Protein AF-A0A414ANK8-F1 (afdb_monomer)

Foldseek 3Di:
DWEQAQVNPDIDDPPDPWDWDWDQDDVPDQWIFTWTQDPVPRDIDTRDTENDPVVVVVQVVVVVVLVVVQPDQPFDQDPVPRDRDPSDPNPDDDYHYRDHHD

Secondary structure (DSSP, 8-state):
-EEE-TTSS-EEE--SSPEEEEEPPPTT---EEEEEE-TTT--EEEEEEESSHHHHHHHHHHHHHHHHTT------B-TTT--B--S------PEEEPPP--

Nearest PDB structures (foldseek):
  7vww-assembly3_E  TM=5.920E-01  e=4.567E+00  Dioscoreophyllum cumminsii
  6wts-assembly1_C  TM=3.592E-01  e=3.751E+00  Paraclostridium sordellii
  2v0s-assembly1_A  TM=2.808E-01  e=4.877E+00  Homo sapiens
  6kga-assembly1_B  TM=3.580E-01  e=9.398E+00  Dromaius novaehollandiae
  2v0r-assembly2_B  TM=2.838E-01  e=7.719E+00  Homo sapiens

Solvent-accessible surface area (backbone atoms only — not comparable to full-atom values): 6190 Å² total; per-residue (Å²): 80,34,38,32,23,49,85,66,84,47,76,44,74,57,86,59,93,46,47,75,46,81,41,78,43,55,94,97,51,75,38,26,32,37,32,39,37,36,70,89,78,69,46,78,39,78,37,38,64,20,76,44,70,65,58,50,49,50,53,53,50,51,51,51,54,59,53,49,71,68,66,62,84,76,55,59,70,41,88,90,74,78,46,78,54,74,49,70,76,79,71,73,76,58,70,45,70,46,69,80,75,126

pLDDT: mean 79.87, std 16.44, range [44.59, 95.56]

Organism: NCBI:txid208479

Mean predicted aligned error: 9.31 Å

Sequence (102 aa):
MWILTQNKERLLTTESMDEIRVAPPAPGRMDYVLLLNRKTDRKEHALGFYRRKERAKEVLQDILEKQSEYISCEGGTSLITGRHQPAFVAIPPKTYVMPLDE

Structure (mmCIF, N/CA/C/O backbone):
data_AF-A0A414ANK8-F1
#
_entry.id   AF-A0A414ANK8-F1
#
loop_
_atom_site.group_PDB
_atom_site.id
_atom_site.type_symbol
_atom_site.label_atom_id
_atom_site.label_alt_id
_atom_site.label_comp_id
_atom_site.label_asym_id
_atom_site.label_entity_id
_atom_site.label_seq_id
_atom_site.pdbx_PDB_ins_code
_atom_site.Cartn_x
_atom_site.Cartn_y
_atom_site.Cartn_z
_atom_site.occupancy
_atom_site.B_iso_or_equiv
_atom_site.auth_seq_id
_atom_site.auth_comp_id
_atom_site.auth_asym_id
_atom_site.auth_atom_id
_atom_site.pdbx_PDB_model_num
ATOM 1 N N . MET A 1 1 ? 6.420 1.718 -10.286 1.00 82.12 1 MET A N 1
ATOM 2 C CA . MET A 1 1 ? 5.730 0.418 -10.107 1.00 82.12 1 MET A CA 1
ATOM 3 C C . MET A 1 1 ? 4.230 0.657 -10.137 1.00 82.12 1 MET A C 1
ATOM 5 O O . MET A 1 1 ? 3.811 1.764 -9.812 1.00 82.12 1 MET A O 1
ATOM 9 N N . TRP A 1 2 ? 3.436 -0.332 -10.552 1.00 88.06 2 TRP A N 1
ATOM 10 C CA . TRP A 1 2 ? 1.974 -0.246 -10.500 1.00 88.06 2 TRP A CA 1
ATOM 11 C C . TRP A 1 2 ? 1.483 -1.126 -9.347 1.00 88.06 2 TRP A C 1
ATOM 13 O O . TRP A 1 2 ? 1.977 -2.235 -9.177 1.00 88.06 2 TRP A O 1
ATOM 23 N N . ILE A 1 3 ? 0.552 -0.635 -8.535 1.00 90.50 3 ILE A N 1
ATOM 24 C CA . ILE A 1 3 ? -0.006 -1.336 -7.376 1.00 90.50 3 ILE A CA 1
ATOM 25 C C . ILE A 1 3 ? -1.506 -1.501 -7.599 1.00 90.50 3 ILE A C 1
ATOM 27 O O . ILE A 1 3 ? -2.240 -0.514 -7.688 1.00 90.50 3 ILE A O 1
ATOM 31 N N . LEU A 1 4 ? -1.966 -2.748 -7.692 1.00 92.81 4 LEU A N 1
ATOM 32 C CA . LEU A 1 4 ? -3.383 -3.083 -7.727 1.00 92.81 4 LEU A CA 1
ATOM 33 C C . LEU A 1 4 ? -3.896 -3.172 -6.290 1.00 92.81 4 LEU A C 1
ATOM 35 O O . LEU A 1 4 ? -3.425 -3.995 -5.507 1.00 92.81 4 LEU A O 1
ATOM 39 N N . THR A 1 5 ? -4.856 -2.314 -5.960 1.00 93.81 5 THR A N 1
ATOM 40 C CA . THR A 1 5 ? -5.528 -2.286 -4.653 1.00 93.81 5 THR A CA 1
ATOM 41 C C . THR A 1 5 ? -6.147 -3.638 -4.299 1.00 93.81 5 THR A C 1
ATOM 43 O O . THR A 1 5 ? -6.543 -4.408 -5.172 1.00 93.81 5 THR A O 1
ATOM 46 N N . GLN A 1 6 ? -6.262 -3.922 -3.003 1.00 93.94 6 GLN A N 1
ATOM 47 C CA . GLN A 1 6 ? -6.736 -5.209 -2.484 1.00 93.94 6 GLN A CA 1
ATOM 48 C C . GLN A 1 6 ? -8.162 -5.550 -2.952 1.00 93.94 6 GLN A C 1
ATOM 50 O O . GLN A 1 6 ? -8.472 -6.710 -3.212 1.00 93.94 6 GLN A O 1
ATOM 55 N N . ASN A 1 7 ? -9.018 -4.536 -3.127 1.00 92.62 7 ASN A N 1
ATOM 56 C CA . ASN A 1 7 ? -10.368 -4.698 -3.674 1.00 92.62 7 ASN A CA 1
ATOM 57 C C . ASN A 1 7 ? -10.409 -4.796 -5.215 1.00 92.62 7 ASN A C 1
ATOM 59 O O . ASN A 1 7 ? -11.480 -4.983 -5.781 1.00 92.62 7 ASN A O 1
ATOM 63 N N . LYS A 1 8 ? -9.257 -4.684 -5.890 1.00 92.31 8 LYS A N 1
ATOM 64 C CA . LYS A 1 8 ? -9.074 -4.754 -7.349 1.00 92.31 8 LYS A CA 1
ATOM 65 C C . LYS A 1 8 ? -9.801 -3.672 -8.155 1.00 92.31 8 LYS A C 1
ATOM 67 O O . LYS A 1 8 ? -9.897 -3.788 -9.373 1.00 92.31 8 LYS A O 1
ATOM 72 N N . GLU A 1 9 ? -10.271 -2.602 -7.519 1.00 92.81 9 GLU A N 1
ATOM 73 C CA . GLU A 1 9 ? -10.995 -1.522 -8.208 1.00 92.81 9 GLU A CA 1
ATOM 74 C C . GLU A 1 9 ? -10.063 -0.449 -8.771 1.00 92.81 9 GLU A C 1
ATOM 76 O O . GLU A 1 9 ? -10.442 0.315 -9.659 1.00 92.81 9 GLU A O 1
ATOM 81 N N . ARG A 1 10 ? -8.850 -0.343 -8.222 1.00 89.25 10 ARG A N 1
ATOM 82 C CA . ARG A 1 10 ? -7.902 0.716 -8.573 1.00 89.25 10 ARG A CA 1
ATOM 83 C C . ARG A 1 10 ? -6.512 0.166 -8.795 1.00 89.25 10 ARG A C 1
ATOM 85 O O . ARG A 1 10 ? -6.011 -0.621 -7.992 1.00 89.25 10 ARG A O 1
ATOM 92 N N . LEU A 1 11 ? -5.882 0.669 -9.843 1.00 89.81 11 LEU A N 1
ATOM 93 C CA . LEU A 1 11 ? -4.491 0.438 -10.174 1.00 89.81 11 LEU A CA 1
ATOM 94 C C . LEU A 1 11 ? -3.763 1.785 -10.077 1.00 89.81 11 LEU A C 1
ATOM 96 O O . LEU A 1 11 ? -4.143 2.741 -10.751 1.00 89.81 11 LEU A O 1
ATOM 100 N N . LEU A 1 12 ? -2.779 1.883 -9.185 1.00 88.19 12 LEU A N 1
ATOM 101 C CA . LEU A 1 12 ? -2.098 3.134 -8.839 1.00 88.19 12 LEU A CA 1
ATOM 102 C C . LEU A 1 12 ? -0.620 3.060 -9.221 1.00 88.19 12 LEU A C 1
ATOM 104 O O . LEU A 1 12 ? -0.011 2.003 -9.090 1.00 88.19 12 LEU A O 1
ATOM 108 N N . THR A 1 13 ? -0.028 4.166 -9.668 1.00 83.31 13 THR A N 1
ATOM 109 C CA . THR A 1 13 ? 1.398 4.220 -10.026 1.00 83.31 13 THR A CA 1
ATOM 110 C C . THR A 1 13 ? 2.200 4.944 -8.943 1.00 83.31 13 THR A C 1
ATOM 112 O O . THR A 1 13 ? 1.702 5.872 -8.308 1.00 83.31 13 THR A O 1
ATOM 115 N N . THR A 1 14 ? 3.441 4.508 -8.715 1.00 72.75 14 THR A N 1
ATOM 116 C CA . THR A 1 14 ? 4.376 5.090 -7.729 1.00 72.75 14 THR A CA 1
ATOM 117 C C . THR A 1 14 ? 5.512 5.867 -8.409 1.00 72.75 14 THR A C 1
ATOM 119 O O . THR A 1 14 ? 6.688 5.640 -8.123 1.00 72.75 14 THR A O 1
ATOM 122 N N . GLU A 1 15 ? 5.196 6.689 -9.409 1.00 68.50 15 GLU A N 1
ATOM 123 C CA . GLU A 1 15 ? 6.218 7.339 -10.253 1.00 68.50 15 GLU A CA 1
ATOM 124 C C . GLU A 1 15 ? 6.835 8.596 -9.619 1.00 68.50 15 GLU A C 1
ATOM 126 O O . GLU A 1 15 ? 7.930 9.008 -9.997 1.00 68.50 15 GLU A O 1
ATOM 131 N N . SER A 1 16 ? 6.170 9.177 -8.619 1.00 64.56 16 SER A N 1
ATOM 132 C CA . SER A 1 16 ? 6.642 10.326 -7.838 1.00 64.56 16 SER A CA 1
ATOM 133 C C . SER A 1 16 ? 7.276 9.886 -6.507 1.00 64.56 16 SER A C 1
ATOM 135 O O . SER A 1 16 ? 7.188 8.721 -6.128 1.00 64.56 16 SER A O 1
ATOM 137 N N . MET A 1 17 ? 7.901 10.814 -5.761 1.00 66.19 17 MET A N 1
ATOM 138 C CA . MET A 1 17 ? 8.311 10.612 -4.353 1.00 66.19 17 MET A CA 1
ATOM 139 C C . MET A 1 17 ? 7.088 10.457 -3.419 1.00 66.19 17 MET A C 1
ATOM 141 O O . MET A 1 17 ? 6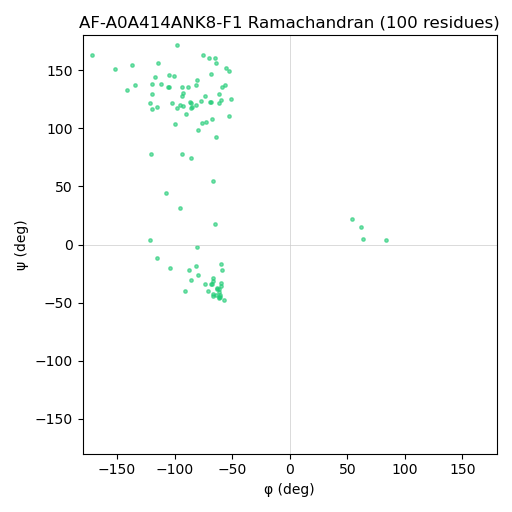.919 11.226 -2.468 1.00 66.19 17 MET A O 1
ATOM 145 N N . ASP A 1 18 ? 6.207 9.520 -3.739 1.00 82.81 18 ASP A N 1
ATOM 146 C CA . ASP A 1 18 ? 5.004 9.196 -2.996 1.00 82.81 18 ASP A CA 1
ATOM 147 C C . ASP A 1 18 ? 5.374 8.306 -1.809 1.00 82.81 18 ASP A C 1
ATOM 149 O O . ASP A 1 18 ? 6.267 7.461 -1.887 1.00 82.81 18 ASP A O 1
ATOM 153 N N . GLU A 1 19 ? 4.716 8.531 -0.680 1.00 88.81 19 GLU A N 1
ATOM 154 C CA . GLU A 1 19 ? 4.961 7.768 0.540 1.00 88.81 19 GLU A CA 1
ATOM 155 C C . GLU A 1 19 ? 3.971 6.604 0.601 1.00 88.81 19 GLU A C 1
ATOM 157 O O . GLU A 1 19 ? 2.762 6.812 0.514 1.00 88.81 19 GLU A O 1
ATOM 162 N N . ILE A 1 20 ? 4.473 5.383 0.790 1.00 91.38 20 ILE A N 1
ATOM 163 C CA . ILE A 1 20 ? 3.643 4.249 1.198 1.00 91.38 20 ILE A CA 1
ATOM 164 C C . ILE A 1 20 ? 3.884 4.017 2.685 1.00 91.38 20 ILE A C 1
ATOM 166 O O . ILE A 1 20 ? 5.020 3.796 3.102 1.00 91.38 20 ILE A O 1
ATOM 170 N N . ARG A 1 21 ? 2.824 4.073 3.494 1.00 93.31 21 ARG A N 1
ATOM 171 C CA . ARG A 1 21 ? 2.922 3.928 4.953 1.00 93.31 21 ARG A CA 1
ATOM 172 C C . ARG A 1 21 ? 1.828 3.040 5.523 1.00 93.31 21 ARG A C 1
ATOM 174 O O . ARG A 1 21 ? 0.726 2.962 4.986 1.00 93.31 21 ARG A O 1
ATOM 181 N N . VAL A 1 22 ? 2.115 2.440 6.675 1.00 94.69 22 VAL A N 1
ATOM 182 C CA . VAL A 1 22 ? 1.103 1.789 7.513 1.00 94.69 22 VAL A CA 1
ATOM 183 C C . VAL A 1 22 ? 0.472 2.839 8.423 1.00 94.69 22 VAL A C 1
ATOM 185 O O . VAL A 1 22 ? 1.165 3.488 9.209 1.00 94.69 22 VAL A O 1
ATOM 188 N N . ALA A 1 23 ? -0.843 2.996 8.336 1.00 94.06 23 ALA A N 1
ATOM 189 C CA . ALA A 1 23 ? -1.630 3.821 9.239 1.00 94.06 23 ALA A CA 1
ATOM 190 C C . ALA A 1 23 ? -2.337 2.958 10.298 1.00 94.06 23 ALA A C 1
ATOM 192 O O . ALA A 1 23 ? -2.742 1.827 10.002 1.00 94.06 23 ALA A O 1
ATOM 193 N N . PRO A 1 24 ? -2.487 3.469 11.535 1.00 92.69 24 PRO A N 1
ATOM 194 C CA . PRO A 1 24 ? -3.297 2.803 12.546 1.00 92.69 24 PRO A CA 1
ATOM 195 C C . PRO A 1 24 ? -4.776 2.765 12.125 1.00 92.69 24 PRO A C 1
ATOM 197 O O . PRO A 1 24 ? -5.193 3.578 11.291 1.00 92.69 24 PRO A O 1
ATOM 200 N N . PRO A 1 25 ? -5.580 1.868 12.720 1.00 91.44 25 PRO A N 1
ATOM 201 C CA . PRO A 1 25 ? -7.013 1.835 12.476 1.00 91.44 25 PRO A CA 1
ATOM 202 C C . PRO A 1 25 ? -7.666 3.183 12.790 1.00 91.44 25 PRO A C 1
ATOM 204 O O . PRO A 1 25 ? -7.366 3.821 13.803 1.00 91.44 25 PRO A O 1
ATOM 207 N N . ALA A 1 26 ? -8.574 3.616 11.917 1.00 86.94 26 ALA A N 1
ATOM 208 C CA . ALA A 1 26 ? -9.412 4.779 12.184 1.00 86.94 26 ALA A CA 1
ATOM 209 C C . ALA A 1 26 ? -10.343 4.510 13.387 1.00 86.94 26 ALA A C 1
ATOM 211 O O . ALA A 1 26 ? -10.672 3.349 13.647 1.00 86.94 26 ALA A O 1
ATOM 212 N N . PRO A 1 27 ? -10.824 5.547 14.099 1.00 87.62 27 PRO A N 1
ATOM 213 C CA . PRO A 1 27 ? -11.790 5.370 15.180 1.00 87.62 27 PRO A CA 1
ATOM 214 C C . PRO A 1 27 ? -12.994 4.527 14.732 1.00 87.62 27 PRO A C 1
ATOM 216 O O . PRO A 1 27 ? -13.633 4.831 13.726 1.00 87.62 27 PRO A O 1
ATOM 219 N N . GLY A 1 28 ? -13.285 3.447 15.462 1.00 87.94 28 GLY A N 1
ATOM 220 C CA . GLY A 1 28 ? -14.363 2.508 15.124 1.00 87.94 28 GLY A CA 1
ATOM 221 C C . GLY A 1 28 ? -14.000 1.430 14.094 1.00 87.94 28 GLY A C 1
ATOM 222 O O . GLY A 1 28 ? -14.869 0.646 13.720 1.00 87.94 28 GLY A O 1
ATOM 223 N N . ARG A 1 29 ? -12.741 1.352 13.644 1.00 88.62 29 ARG A N 1
ATOM 224 C CA . 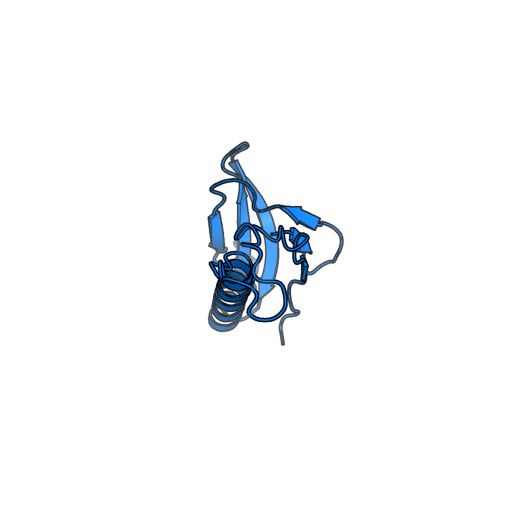ARG A 1 29 ? -12.218 0.246 12.827 1.00 88.62 29 ARG A CA 1
ATOM 225 C C . ARG A 1 29 ? -11.151 -0.539 13.582 1.00 88.62 29 ARG A C 1
ATOM 227 O O . ARG A 1 29 ? -10.512 -0.013 14.487 1.00 88.62 29 ARG A O 1
ATOM 234 N N . MET A 1 30 ? -10.970 -1.798 13.190 1.00 88.69 30 MET A N 1
ATOM 235 C CA . MET A 1 30 ? -9.953 -2.686 13.767 1.00 88.69 30 MET A CA 1
ATOM 236 C C . MET A 1 30 ? -8.739 -2.878 12.853 1.00 88.69 30 MET A C 1
ATOM 238 O O . MET A 1 30 ? -7.668 -3.223 13.341 1.00 88.69 30 MET A O 1
ATOM 242 N N . ASP A 1 31 ? -8.881 -2.613 11.553 1.00 92.56 31 ASP A N 1
ATOM 243 C CA . ASP A 1 31 ? -7.845 -2.925 10.572 1.00 92.56 31 ASP A CA 1
ATOM 244 C C . ASP A 1 31 ? -6.835 -1.786 10.403 1.00 92.56 31 ASP A C 1
ATOM 246 O O . ASP A 1 31 ? -7.194 -0.612 10.264 1.00 92.56 31 ASP A O 1
ATOM 250 N N . TYR A 1 32 ? -5.559 -2.153 10.361 1.00 93.75 32 TYR A N 1
ATOM 251 C CA . TYR A 1 32 ? -4.471 -1.318 9.875 1.00 93.75 32 TYR A CA 1
ATOM 252 C C . TYR A 1 32 ? -4.602 -1.124 8.367 1.00 93.75 32 TYR A C 1
ATOM 254 O O . TYR A 1 32 ? -5.028 -2.024 7.644 1.00 93.75 32 TYR A O 1
ATOM 262 N N . VAL A 1 33 ? -4.201 0.047 7.878 1.00 93.94 33 VAL A N 1
ATOM 263 C CA . VAL A 1 33 ? -4.348 0.405 6.462 1.00 93.94 33 VAL A CA 1
ATOM 264 C C . VAL A 1 33 ? -2.980 0.672 5.857 1.00 93.94 33 VAL A C 1
ATOM 266 O O . VAL A 1 33 ? -2.214 1.467 6.403 1.00 93.94 33 VAL A O 1
ATOM 269 N N . LEU A 1 34 ? -2.678 0.054 4.715 1.00 93.88 34 LEU A N 1
ATOM 270 C CA . LEU A 1 34 ? -1.582 0.517 3.865 1.00 93.88 34 LEU A CA 1
ATOM 271 C C . LEU A 1 34 ? -2.088 1.687 3.017 1.00 93.88 34 LEU A C 1
ATOM 273 O O . LEU A 1 34 ? -3.034 1.525 2.244 1.00 93.88 34 LEU A O 1
ATOM 277 N N . LEU A 1 35 ? -1.470 2.856 3.160 1.00 93.31 35 LEU A N 1
ATOM 278 C CA . LEU A 1 35 ? -1.831 4.077 2.444 1.00 93.31 35 LEU A CA 1
ATOM 279 C C . LEU A 1 35 ? -0.738 4.461 1.453 1.00 93.31 35 LEU A C 1
ATOM 281 O O . LEU A 1 35 ? 0.439 4.430 1.800 1.00 93.31 35 LEU A O 1
ATOM 285 N N . LEU A 1 36 ? -1.149 4.886 0.259 1.00 90.88 36 LEU A N 1
ATOM 286 C CA . LEU A 1 36 ? -0.335 5.655 -0.675 1.00 90.88 36 LEU A CA 1
ATOM 287 C C . LEU A 1 36 ? -0.680 7.139 -0.526 1.00 90.88 36 LEU A C 1
ATOM 289 O O . LEU A 1 36 ? -1.802 7.555 -0.818 1.00 90.88 36 LEU A O 1
ATO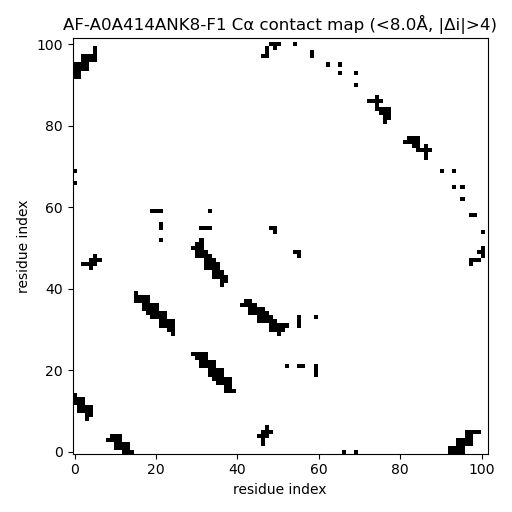M 293 N N . ASN A 1 37 ? 0.304 7.926 -0.115 1.00 89.44 37 ASN A N 1
ATOM 294 C CA . ASN A 1 37 ? 0.244 9.371 0.019 1.00 89.44 37 ASN A CA 1
ATOM 295 C C . ASN A 1 37 ? 0.905 10.014 -1.198 1.00 89.44 37 ASN A C 1
ATOM 297 O O . ASN A 1 37 ? 2.135 10.052 -1.307 1.00 89.44 37 ASN A O 1
ATOM 301 N N . ARG A 1 38 ? 0.086 10.537 -2.113 1.00 84.88 38 ARG A N 1
ATOM 302 C CA . ARG A 1 38 ? 0.603 11.202 -3.310 1.00 84.88 38 ARG A CA 1
ATOM 303 C C . ARG A 1 38 ? 1.096 12.601 -2.972 1.00 84.88 38 ARG A C 1
ATOM 305 O O . ARG A 1 38 ? 0.330 13.434 -2.491 1.00 84.88 38 ARG A O 1
ATOM 312 N N . LYS A 1 39 ? 2.363 12.908 -3.263 1.00 80.06 39 LYS A N 1
ATOM 313 C CA . LYS A 1 39 ? 2.914 14.254 -2.993 1.00 80.06 39 LYS A CA 1
ATOM 314 C C . LYS A 1 39 ? 2.282 15.341 -3.857 1.00 80.06 39 LYS A C 1
ATOM 316 O O . LYS A 1 39 ? 2.233 16.495 -3.440 1.00 80.06 39 LYS A O 1
ATOM 321 N N . THR A 1 40 ? 1.823 14.972 -5.050 1.00 79.88 40 THR A N 1
ATOM 322 C CA . THR A 1 40 ? 1.290 15.901 -6.055 1.00 79.88 40 THR A CA 1
ATOM 323 C C . THR A 1 40 ? -0.014 16.564 -5.619 1.00 79.88 40 THR A C 1
ATOM 325 O O . THR A 1 40 ? -0.150 17.775 -5.760 1.00 79.88 40 THR A O 1
ATOM 328 N N . ASP A 1 41 ? -0.954 15.803 -5.059 1.00 81.31 41 ASP A N 1
ATOM 329 C CA . ASP A 1 41 ? -2.279 16.295 -4.655 1.00 81.31 41 ASP A CA 1
ATOM 330 C C . ASP A 1 41 ? -2.585 16.097 -3.162 1.00 81.31 41 ASP A C 1
ATOM 332 O O . ASP A 1 41 ? -3.681 16.433 -2.712 1.00 81.31 41 ASP A O 1
ATOM 336 N N . ARG A 1 42 ? -1.618 15.581 -2.388 1.00 79.38 42 ARG A N 1
ATOM 337 C CA . ARG A 1 42 ? -1.744 15.246 -0.958 1.00 79.38 42 ARG A CA 1
ATOM 338 C C . ARG A 1 42 ? -2.919 14.313 -0.654 1.00 79.38 42 ARG A C 1
ATOM 340 O O . ARG A 1 42 ? -3.392 14.282 0.480 1.00 79.38 42 ARG A O 1
ATOM 347 N N . LYS A 1 43 ? -3.407 13.563 -1.647 1.00 85.62 43 LYS A N 1
ATOM 348 C CA . LYS A 1 43 ? -4.484 12.597 -1.438 1.00 85.62 43 LYS A CA 1
ATOM 349 C C . LYS A 1 43 ? -3.927 11.303 -0.870 1.00 85.62 43 LYS A C 1
ATOM 351 O O . LYS A 1 43 ? -2.905 10.790 -1.329 1.00 85.62 43 LYS A O 1
ATOM 356 N N . GLU A 1 44 ? -4.654 10.774 0.106 1.00 89.12 44 GLU A N 1
ATOM 357 C CA . GLU A 1 44 ? -4.405 9.458 0.677 1.00 89.12 44 GLU A CA 1
ATOM 358 C C . GLU A 1 44 ? -5.254 8.417 -0.066 1.00 89.12 44 GLU A C 1
ATOM 360 O O . GLU A 1 44 ? -6.464 8.585 -0.259 1.00 89.12 44 GLU A O 1
ATOM 365 N N . HIS A 1 45 ? -4.625 7.326 -0.489 1.00 90.81 45 HIS A N 1
ATOM 366 C CA . HIS A 1 45 ? -5.287 6.207 -1.147 1.00 90.81 45 HIS A CA 1
ATOM 367 C C . HIS A 1 45 ? -5.056 4.922 -0.360 1.00 90.81 45 HIS A C 1
ATOM 369 O O . HIS A 1 45 ? -3.918 4.500 -0.175 1.00 90.81 45 HIS A O 1
ATOM 375 N N . ALA A 1 46 ? -6.137 4.271 0.072 1.00 92.56 46 ALA A N 1
ATOM 376 C CA . ALA A 1 46 ? -6.052 2.954 0.690 1.00 92.56 46 ALA A CA 1
ATOM 377 C C . ALA A 1 46 ? -5.660 1.897 -0.349 1.00 92.56 46 ALA A C 1
ATOM 379 O O . ALA A 1 46 ? -6.341 1.726 -1.361 1.00 92.56 46 ALA A O 1
ATOM 380 N N . LEU A 1 47 ? -4.558 1.198 -0.083 1.00 93.44 47 LEU A N 1
ATOM 381 C CA . LEU A 1 47 ? -4.064 0.091 -0.896 1.00 93.44 47 LEU A CA 1
ATOM 382 C C . LEU A 1 47 ? -4.623 -1.249 -0.411 1.00 93.44 47 LEU A C 1
ATOM 384 O O . LEU A 1 47 ? -4.984 -2.090 -1.230 1.00 93.44 47 LEU A O 1
ATOM 388 N N . GLY A 1 48 ? -4.713 -1.441 0.907 1.00 94.06 48 GLY A N 1
ATOM 389 C CA . GLY A 1 48 ? -5.226 -2.662 1.527 1.00 94.06 48 GLY A CA 1
ATOM 390 C C . GLY A 1 48 ? -5.407 -2.518 3.036 1.00 94.06 48 GLY A C 1
ATOM 391 O O . GLY A 1 48 ? -4.866 -1.592 3.647 1.00 94.06 48 GLY A O 1
ATOM 392 N N . PHE A 1 49 ? -6.181 -3.435 3.606 1.00 95.12 49 PHE A N 1
ATOM 393 C CA . PHE A 1 49 ? -6.560 -3.490 5.014 1.00 95.12 49 PHE A CA 1
ATOM 394 C C . PHE A 1 49 ? -6.060 -4.801 5.632 1.00 95.12 49 PHE A C 1
ATOM 396 O O . PHE A 1 49 ? -6.156 -5.852 4.996 1.00 95.12 49 PHE A O 1
ATOM 403 N N . TYR A 1 50 ? -5.536 -4.726 6.857 1.00 95.44 50 TYR A N 1
ATOM 404 C CA . TYR A 1 50 ? -4.938 -5.855 7.574 1.00 95.44 50 TYR A CA 1
ATOM 405 C C . TYR A 1 50 ? -5.279 -5.806 9.062 1.00 95.44 50 TYR A C 1
ATOM 407 O O . TYR A 1 50 ? -5.086 -4.775 9.706 1.00 95.44 50 TYR A O 1
ATOM 415 N N . ARG A 1 51 ? -5.707 -6.922 9.654 1.00 93.50 51 ARG A N 1
ATOM 416 C CA . ARG A 1 51 ? -6.036 -6.989 11.089 1.00 93.50 51 ARG A CA 1
ATOM 417 C C . ARG A 1 51 ? -4.812 -6.829 11.984 1.00 93.50 51 ARG A C 1
ATOM 419 O O . ARG A 1 51 ? -4.904 -6.274 13.077 1.00 93.50 51 ARG A O 1
ATOM 426 N N . ARG A 1 52 ? -3.659 -7.335 11.538 1.00 93.88 52 ARG A N 1
ATOM 427 C CA . ARG A 1 52 ? -2.400 -7.331 12.298 1.00 93.88 52 ARG A CA 1
ATOM 428 C C . ARG A 1 52 ? -1.440 -6.279 11.757 1.00 93.88 52 ARG A C 1
ATOM 430 O O . ARG A 1 52 ? -1.211 -6.188 10.550 1.00 93.88 52 ARG A O 1
ATOM 437 N N . LYS A 1 53 ? -0.807 -5.527 12.661 1.00 93.56 53 LYS A N 1
ATOM 438 C CA . LYS A 1 53 ? 0.204 -4.520 12.301 1.00 93.56 53 LYS A CA 1
ATOM 439 C C . LYS A 1 53 ? 1.421 -5.161 11.643 1.00 93.56 53 LYS A C 1
ATOM 441 O O . LYS A 1 53 ? 2.012 -4.583 10.737 1.00 93.56 53 LYS A O 1
ATOM 446 N N . GLU A 1 54 ? 1.799 -6.337 12.124 1.00 94.56 54 GLU A N 1
ATOM 447 C CA . GLU A 1 54 ? 2.928 -7.130 11.646 1.00 94.56 54 GLU A CA 1
ATOM 448 C C . GLU A 1 54 ? 2.705 -7.517 10.186 1.00 94.56 54 GLU A C 1
ATOM 450 O O . GLU A 1 54 ? 3.566 -7.248 9.354 1.00 94.56 54 GLU A O 1
ATOM 455 N N . ARG A 1 55 ? 1.497 -7.988 9.852 1.00 94.19 55 ARG A N 1
ATOM 456 C CA . ARG A 1 55 ? 1.127 -8.325 8.475 1.00 94.19 55 ARG A CA 1
ATOM 457 C C . ARG A 1 55 ? 1.204 -7.115 7.547 1.00 94.19 55 ARG A C 1
ATOM 459 O O . ARG A 1 55 ? 1.790 -7.196 6.474 1.00 94.19 55 ARG A O 1
ATOM 466 N N . ALA A 1 56 ? 0.687 -5.964 7.975 1.00 93.50 56 ALA A N 1
ATOM 467 C CA . ALA A 1 56 ? 0.806 -4.732 7.195 1.00 93.50 56 ALA A CA 1
ATOM 468 C C . ALA A 1 56 ? 2.278 -4.337 6.944 1.00 93.50 56 ALA A C 1
ATOM 470 O O . ALA A 1 56 ? 2.614 -3.837 5.873 1.00 93.50 56 ALA A O 1
ATOM 471 N N . LYS A 1 57 ? 3.175 -4.571 7.912 1.00 95.00 57 LYS A N 1
ATOM 472 C CA . LYS A 1 57 ? 4.614 -4.315 7.748 1.00 95.00 57 LYS A CA 1
ATOM 473 C C . LYS A 1 57 ? 5.293 -5.305 6.803 1.00 95.00 57 LYS A C 1
ATOM 475 O O . LYS A 1 57 ? 6.128 -4.870 6.020 1.00 95.00 57 LYS A O 1
ATOM 480 N N . GLU A 1 58 ? 4.942 -6.588 6.864 1.00 95.56 58 GLU A N 1
ATOM 481 C CA . GLU A 1 58 ? 5.427 -7.601 5.913 1.00 95.56 58 GLU A CA 1
ATOM 482 C C . GLU A 1 58 ? 5.082 -7.198 4.481 1.00 95.56 58 GLU A C 1
ATOM 484 O O . GLU A 1 58 ? 5.955 -7.126 3.630 1.00 95.56 58 GLU A O 1
ATOM 489 N N . VAL A 1 59 ? 3.831 -6.803 4.237 1.00 94.44 59 VAL A N 1
ATOM 490 C CA . VAL A 1 59 ? 3.401 -6.349 2.908 1.00 94.44 59 VAL A CA 1
ATOM 491 C C . VAL A 1 59 ? 4.170 -5.108 2.454 1.00 94.44 59 VAL A C 1
ATOM 493 O O . VAL A 1 59 ? 4.527 -4.991 1.285 1.00 94.44 59 VAL A O 1
ATOM 496 N N . LEU A 1 60 ? 4.457 -4.169 3.361 1.00 93.12 60 LEU A N 1
ATOM 497 C CA . LEU A 1 60 ? 5.286 -3.008 3.032 1.00 93.12 60 LEU A CA 1
ATOM 498 C C . LEU A 1 60 ? 6.719 -3.417 2.638 1.00 93.12 60 LEU A C 1
ATOM 500 O O . LEU A 1 60 ? 7.284 -2.832 1.714 1.00 93.12 60 LEU A O 1
ATOM 504 N N . GLN A 1 61 ? 7.285 -4.421 3.310 1.00 92.81 61 GLN A N 1
ATOM 505 C CA . GLN A 1 61 ? 8.590 -4.991 2.978 1.00 92.81 61 GLN A CA 1
ATOM 506 C C . GLN A 1 61 ? 8.561 -5.703 1.613 1.00 92.81 61 GLN A C 1
ATOM 508 O O . GLN A 1 61 ? 9.448 -5.473 0.794 1.00 92.81 61 GLN A O 1
ATOM 513 N N . ASP A 1 62 ? 7.507 -6.464 1.313 1.00 91.94 62 ASP A N 1
ATOM 514 C CA . ASP A 1 62 ? 7.322 -7.122 0.012 1.00 91.94 62 ASP A CA 1
ATOM 515 C C . ASP A 1 62 ? 7.240 -6.102 -1.139 1.00 91.94 62 ASP A C 1
ATOM 517 O O . ASP A 1 62 ? 7.804 -6.306 -2.217 1.00 91.94 62 ASP A O 1
ATOM 521 N N . ILE A 1 63 ? 6.545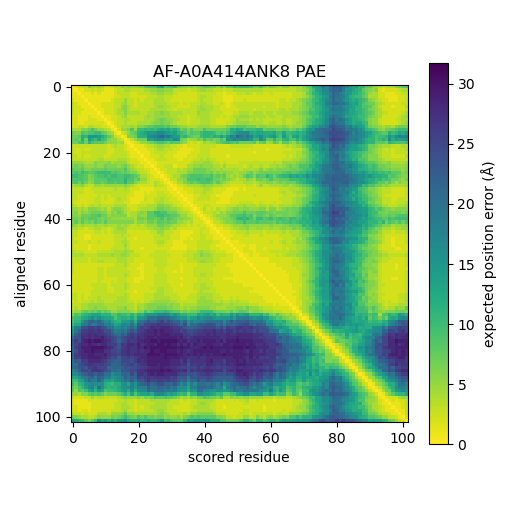 -4.978 -0.920 1.00 89.31 63 ILE A N 1
ATOM 522 C CA . ILE A 1 63 ? 6.468 -3.863 -1.877 1.00 89.31 63 ILE A CA 1
ATOM 523 C C . ILE A 1 63 ? 7.867 -3.286 -2.136 1.00 89.31 63 ILE A C 1
ATOM 525 O O . ILE A 1 63 ? 8.211 -3.031 -3.293 1.00 89.31 63 ILE A O 1
ATOM 529 N N . LEU A 1 64 ? 8.680 -3.104 -1.089 1.00 86.75 64 LEU A N 1
ATOM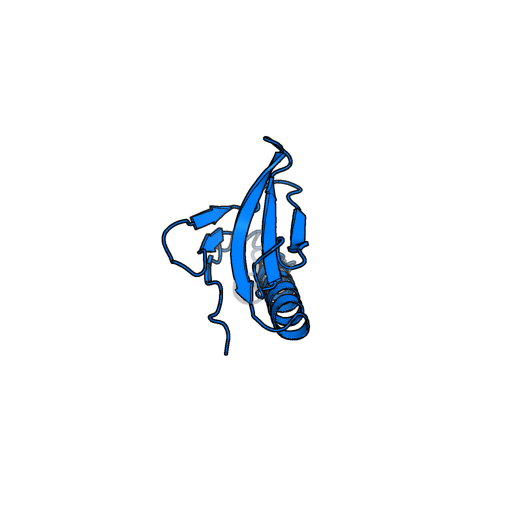 530 C CA . LEU A 1 64 ? 10.061 -2.625 -1.207 1.00 86.75 64 LEU A CA 1
ATOM 531 C C . LEU A 1 64 ? 10.925 -3.592 -2.027 1.00 86.75 64 LEU A C 1
ATOM 533 O O . LEU A 1 64 ? 11.654 -3.149 -2.913 1.00 86.75 64 LEU A O 1
ATOM 537 N N . GLU A 1 65 ? 10.832 -4.896 -1.772 1.00 85.50 65 GLU A N 1
ATOM 538 C CA . GLU A 1 65 ? 11.575 -5.917 -2.522 1.00 85.50 65 GLU A CA 1
ATOM 539 C C . GLU A 1 65 ? 11.159 -5.953 -3.995 1.00 85.50 65 GLU A C 1
ATOM 541 O O . GLU A 1 65 ? 11.995 -5.956 -4.896 1.00 85.50 65 GLU A O 1
ATOM 546 N N . LYS A 1 66 ? 9.858 -5.874 -4.283 1.00 85.06 66 LYS A N 1
ATOM 547 C CA . LYS A 1 66 ? 9.371 -5.823 -5.669 1.00 85.06 66 LYS A CA 1
ATOM 548 C C . LYS A 1 66 ? 9.774 -4.541 -6.386 1.00 85.06 66 LYS A C 1
ATOM 550 O O . LYS A 1 66 ? 10.006 -4.560 -7.597 1.00 85.06 66 LYS A O 1
ATOM 555 N N . GLN A 1 67 ? 9.888 -3.438 -5.653 1.00 78.06 67 GLN A N 1
ATOM 556 C CA . GLN A 1 67 ? 10.407 -2.188 -6.184 1.00 78.06 67 GLN A CA 1
ATOM 557 C C . GLN A 1 67 ? 11.926 -2.235 -6.395 1.00 78.06 67 GLN A C 1
ATOM 559 O O . GLN A 1 67 ? 12.404 -1.652 -7.366 1.00 78.06 67 GLN A O 1
ATOM 564 N N . SER A 1 68 ? 12.694 -2.936 -5.558 1.00 72.69 68 SER A N 1
ATOM 565 C CA . SER A 1 68 ? 14.140 -3.090 -5.761 1.00 72.69 68 SER A CA 1
ATOM 566 C C . SER A 1 68 ? 14.454 -3.958 -6.983 1.00 72.69 68 SER A C 1
ATOM 568 O O . SER A 1 68 ? 15.357 -3.618 -7.742 1.00 72.69 68 SER A O 1
ATOM 570 N N . GLU A 1 69 ? 13.633 -4.975 -7.279 1.00 72.69 69 GLU A N 1
ATOM 571 C CA . GLU A 1 69 ? 13.719 -5.754 -8.525 1.00 72.69 69 GLU A CA 1
ATOM 572 C C . GLU A 1 69 ? 13.538 -4.909 -9.807 1.00 72.69 69 GLU A C 1
ATOM 574 O O . GLU A 1 69 ? 13.826 -5.390 -10.905 1.00 72.69 69 GLU A O 1
ATOM 579 N N . TYR A 1 70 ? 12.996 -3.689 -9.706 1.00 64.12 70 TYR A N 1
ATOM 580 C 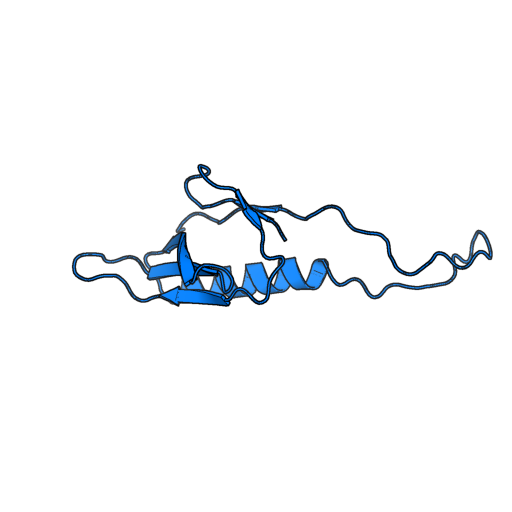CA . TYR A 1 70 ? 12.857 -2.764 -10.837 1.00 64.12 70 TYR A CA 1
ATOM 581 C C . TYR A 1 70 ? 14.167 -2.025 -11.149 1.00 64.12 70 TYR A C 1
ATOM 583 O O . TYR A 1 70 ? 14.393 -1.632 -12.292 1.00 64.12 70 TYR A O 1
ATOM 591 N N . ILE A 1 71 ? 15.046 -1.854 -10.158 1.00 56.84 71 ILE A N 1
ATOM 592 C CA . ILE A 1 71 ? 16.358 -1.225 -10.327 1.00 56.84 71 ILE A CA 1
ATOM 593 C C . ILE A 1 71 ? 17.374 -2.342 -10.592 1.00 56.84 71 ILE A C 1
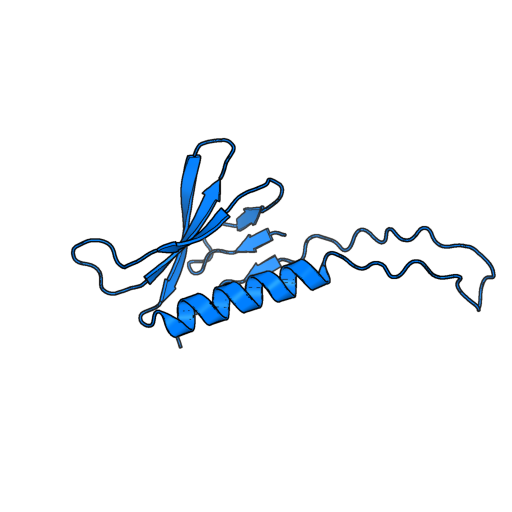ATOM 595 O O . ILE A 1 71 ? 18.103 -2.769 -9.702 1.00 56.84 71 ILE A O 1
ATOM 599 N N . SER A 1 72 ? 17.403 -2.853 -11.826 1.00 52.22 72 SER A N 1
ATOM 600 C CA . SER A 1 72 ? 18.498 -3.721 -12.274 1.00 52.22 72 SER A CA 1
ATOM 601 C C . SER A 1 72 ? 19.647 -2.858 -12.793 1.00 52.22 72 SER A C 1
ATOM 603 O O . SER A 1 72 ? 19.493 -2.132 -13.772 1.00 52.22 72 SER A O 1
ATOM 605 N N . CYS A 1 73 ? 20.804 -2.941 -12.134 1.00 49.06 73 CYS A N 1
ATOM 606 C CA . CYS A 1 73 ? 22.064 -2.354 -12.595 1.00 49.06 73 CYS A CA 1
ATOM 607 C C . CYS A 1 73 ? 22.922 -3.381 -13.357 1.00 49.06 73 CYS A C 1
ATOM 609 O O . CYS A 1 73 ? 24.148 -3.328 -13.290 1.00 49.06 73 CYS A O 1
ATOM 611 N N . GLU A 1 74 ? 22.318 -4.343 -14.060 1.00 51.28 74 GLU A N 1
ATOM 612 C CA . GLU A 1 74 ? 23.072 -5.302 -14.876 1.00 51.28 74 GLU A CA 1
ATOM 613 C C . GLU A 1 74 ? 23.344 -4.730 -16.274 1.00 51.28 74 GLU A C 1
ATOM 615 O O . GLU A 1 74 ? 22.739 -5.096 -17.279 1.00 51.28 74 GLU A O 1
ATOM 620 N N . GLY A 1 75 ? 24.283 -3.786 -16.334 1.00 50.25 75 GLY A N 1
ATOM 621 C CA . GLY A 1 75 ? 24.967 -3.413 -17.567 1.00 50.25 75 GLY A CA 1
ATOM 622 C C . GLY A 1 75 ? 26.222 -4.257 -17.737 1.00 50.25 75 GLY A C 1
ATOM 623 O O . GLY A 1 75 ? 27.173 -4.090 -16.980 1.00 50.25 75 GLY A O 1
ATOM 624 N N . GLY A 1 76 ? 26.253 -5.142 -18.733 1.00 52.91 76 GLY A N 1
ATOM 625 C CA . GLY A 1 76 ? 27.408 -6.003 -18.989 1.00 52.91 76 GLY A CA 1
ATOM 626 C C . GLY A 1 76 ? 27.539 -6.400 -20.456 1.00 52.91 76 GLY A C 1
ATOM 627 O O . GLY A 1 76 ? 26.562 -6.463 -21.200 1.00 52.91 76 GLY A O 1
ATOM 628 N N . THR A 1 77 ? 28.771 -6.632 -20.902 1.00 44.59 77 THR A N 1
ATOM 629 C CA . THR A 1 77 ? 29.090 -7.008 -22.284 1.00 44.59 77 THR A CA 1
ATOM 630 C C . THR A 1 77 ? 28.558 -8.409 -22.585 1.00 44.59 77 THR A C 1
ATOM 632 O O . THR A 1 77 ? 28.933 -9.374 -21.922 1.00 44.59 77 THR A O 1
ATOM 635 N N . SER A 1 78 ? 27.712 -8.552 -23.608 1.00 49.09 78 SER A N 1
ATOM 636 C CA . SER A 1 78 ? 27.277 -9.873 -24.075 1.00 49.09 78 SER A CA 1
ATOM 637 C C . SER A 1 78 ? 28.471 -10.607 -24.698 1.00 49.09 78 SER A C 1
ATOM 639 O O . SER A 1 78 ? 28.921 -10.256 -25.791 1.00 49.09 78 SER A O 1
ATOM 641 N N . LEU A 1 79 ? 28.986 -11.633 -24.008 1.00 51.72 79 LEU A N 1
ATOM 642 C CA . LEU A 1 79 ? 30.158 -12.427 -24.424 1.00 51.72 79 LEU A CA 1
ATOM 643 C C . LEU A 1 79 ? 29.976 -13.118 -25.788 1.00 51.72 79 LEU A C 1
ATOM 645 O O . LEU A 1 79 ? 30.953 -13.448 -26.448 1.00 51.72 79 LEU A O 1
ATOM 649 N N . ILE A 1 80 ? 28.727 -13.316 -26.219 1.00 56.12 80 ILE A N 1
ATOM 650 C CA . ILE A 1 80 ? 28.371 -14.018 -27.460 1.00 56.12 80 ILE A CA 1
ATOM 651 C C . ILE A 1 80 ? 28.388 -13.070 -28.667 1.00 56.12 80 ILE A C 1
ATOM 653 O O . ILE A 1 80 ? 28.657 -13.492 -29.787 1.00 56.12 80 ILE A O 1
ATOM 657 N N . THR A 1 81 ? 28.095 -11.782 -28.461 1.00 55.84 81 THR A N 1
ATOM 658 C CA . THR A 1 81 ? 27.909 -10.823 -29.565 1.00 55.84 81 THR A CA 1
ATOM 659 C C . THR A 1 81 ? 28.953 -9.710 -29.599 1.00 55.84 81 THR A C 1
ATOM 661 O O . THR A 1 81 ? 29.011 -8.978 -30.585 1.00 55.84 81 THR A O 1
ATOM 664 N N . GLY A 1 82 ? 29.762 -9.548 -28.542 1.00 53.41 82 GLY A N 1
ATOM 665 C CA . GLY A 1 82 ? 30.796 -8.508 -28.443 1.00 53.41 82 GLY A CA 1
ATOM 666 C C . GLY A 1 82 ? 30.253 -7.074 -28.452 1.00 53.41 82 GLY A C 1
ATOM 667 O O . GLY A 1 82 ? 31.026 -6.119 -28.459 1.00 53.41 82 GLY A O 1
ATOM 668 N N . ARG A 1 83 ? 28.926 -6.899 -28.456 1.00 53.09 83 ARG A N 1
ATOM 669 C CA . ARG A 1 83 ? 28.261 -5.596 -28.438 1.00 53.09 83 ARG A CA 1
ATOM 670 C C . ARG A 1 83 ? 27.948 -5.200 -27.002 1.00 53.09 83 ARG A C 1
ATOM 672 O O . ARG A 1 83 ? 27.440 -6.002 -26.216 1.00 53.09 83 ARG A O 1
ATOM 679 N N . HIS A 1 84 ? 28.222 -3.941 -26.676 1.00 53.78 84 HIS A N 1
ATOM 680 C CA . HIS A 1 84 ? 27.786 -3.349 -25.421 1.00 53.78 84 HIS A CA 1
ATOM 681 C C . HIS A 1 84 ? 26.274 -3.108 -25.520 1.00 53.78 84 HIS A C 1
ATOM 683 O O . HIS A 1 84 ? 25.829 -2.239 -26.271 1.00 53.78 84 HIS A O 1
ATOM 689 N N . GLN A 1 85 ? 25.472 -3.929 -24.839 1.00 53.44 85 GLN A N 1
ATOM 690 C CA . GLN A 1 85 ? 24.057 -3.621 -24.662 1.00 53.44 85 GLN A CA 1
ATOM 691 C C . GLN A 1 85 ? 23.959 -2.481 -23.641 1.00 53.44 85 GLN A C 1
ATOM 693 O O . GLN A 1 85 ? 24.575 -2.582 -22.577 1.00 53.44 85 GLN A O 1
ATOM 698 N N . PRO A 1 86 ? 23.245 -1.383 -23.946 1.00 49.75 86 PRO A N 1
ATOM 699 C CA . PRO A 1 86 ? 23.014 -0.345 -22.956 1.00 49.75 86 PRO A CA 1
ATOM 700 C C . PRO A 1 86 ? 22.286 -0.965 -21.759 1.00 49.75 86 PRO A C 1
ATOM 702 O O . PRO A 1 86 ? 21.341 -1.731 -21.936 1.00 49.75 86 PRO A O 1
ATOM 705 N N . ALA A 1 87 ? 22.728 -0.619 -20.549 1.00 53.38 87 ALA A N 1
ATOM 706 C CA . ALA A 1 87 ? 22.269 -1.145 -19.257 1.00 53.38 87 ALA A CA 1
ATOM 707 C C . ALA A 1 87 ? 20.800 -0.822 -18.901 1.00 53.38 87 ALA A C 1
ATOM 709 O O . ALA A 1 87 ? 20.413 -0.871 -17.740 1.00 53.38 87 ALA A O 1
ATOM 710 N N . PHE A 1 88 ? 19.983 -0.442 -19.880 1.00 45.22 88 PHE A N 1
ATOM 711 C CA . PHE A 1 88 ? 18.598 -0.046 -19.689 1.00 45.22 88 PHE A CA 1
ATOM 712 C C . PHE A 1 88 ? 17.700 -0.970 -20.499 1.00 45.22 88 PHE A C 1
ATOM 714 O O . PHE A 1 88 ? 17.189 -0.615 -21.560 1.00 45.22 88 PHE A O 1
ATOM 721 N N . VAL A 1 89 ? 17.478 -2.172 -19.974 1.00 49.44 89 VAL A N 1
ATOM 722 C CA . VAL A 1 89 ? 16.229 -2.868 -20.267 1.00 49.44 89 VAL A CA 1
ATOM 723 C C . VAL A 1 89 ? 15.181 -2.182 -19.402 1.00 49.44 89 VAL A C 1
ATOM 725 O O . VAL A 1 89 ? 15.160 -2.363 -18.187 1.00 49.44 89 VAL A O 1
ATOM 728 N N . ALA A 1 90 ? 14.334 -1.348 -20.007 1.00 49.09 90 ALA A N 1
ATOM 729 C CA . ALA A 1 90 ? 13.124 -0.888 -19.343 1.00 49.09 90 ALA A CA 1
ATOM 730 C C . ALA A 1 90 ? 12.241 -2.121 -19.115 1.00 49.09 90 ALA A C 1
ATOM 732 O O . ALA A 1 90 ? 11.513 -2.550 -20.011 1.00 49.09 90 ALA A O 1
ATOM 733 N N . ILE A 1 91 ? 12.367 -2.750 -17.944 1.00 57.00 91 ILE A N 1
ATOM 734 C CA . ILE A 1 91 ? 11.472 -3.830 -17.546 1.00 57.00 91 ILE A CA 1
ATOM 735 C C . ILE A 1 91 ? 10.076 -3.197 -17.503 1.00 57.00 91 ILE A C 1
ATOM 737 O O . ILE A 1 91 ? 9.899 -2.198 -16.795 1.00 57.00 91 ILE A O 1
ATOM 741 N N . PRO A 1 92 ? 9.096 -3.707 -18.276 1.00 55.25 92 PRO A N 1
ATOM 742 C CA . PRO A 1 92 ? 7.747 -3.162 -18.262 1.00 55.25 92 PRO A CA 1
ATOM 743 C C . PRO A 1 92 ? 7.237 -3.117 -16.820 1.00 55.25 92 PRO A C 1
ATOM 745 O O . PRO A 1 92 ? 7.646 -3.949 -16.003 1.00 55.25 92 PRO A O 1
ATOM 748 N N . PRO A 1 93 ? 6.378 -2.146 -16.478 1.00 60.81 93 PRO A N 1
ATOM 749 C CA . PRO A 1 93 ? 5.995 -1.919 -15.098 1.00 60.81 93 PRO A CA 1
ATOM 750 C C . PRO A 1 93 ? 5.486 -3.208 -14.446 1.00 60.81 93 PRO A C 1
ATOM 752 O O . PRO A 1 93 ? 4.410 -3.709 -14.776 1.00 60.81 93 PRO A O 1
ATOM 755 N N . LYS A 1 94 ? 6.263 -3.745 -13.498 1.00 72.56 94 LYS A N 1
ATOM 756 C CA . LYS A 1 94 ? 5.805 -4.850 -12.658 1.00 72.56 94 LYS A CA 1
ATOM 757 C C . LYS A 1 94 ? 4.589 -4.358 -11.874 1.00 72.56 94 LYS A C 1
ATOM 759 O O . LYS A 1 94 ? 4.615 -3.275 -11.280 1.00 72.56 94 LYS A O 1
ATOM 764 N N . THR A 1 95 ? 3.516 -5.139 -11.932 1.00 82.19 95 THR A N 1
ATOM 765 C CA . THR A 1 95 ? 2.307 -4.893 -11.149 1.00 82.19 95 THR A CA 1
ATOM 766 C C . THR A 1 95 ? 2.419 -5.669 -9.846 1.00 82.19 95 THR A C 1
ATOM 768 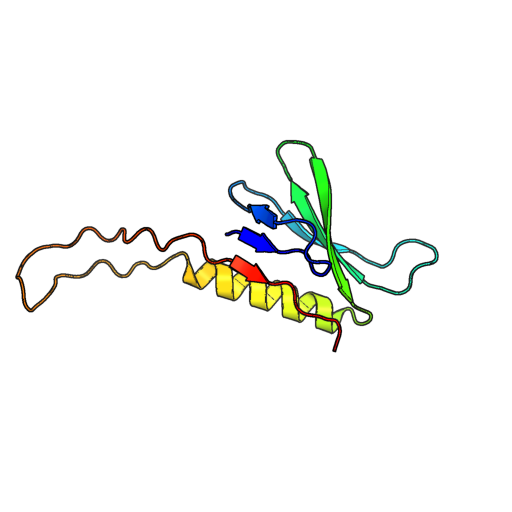O O . THR A 1 95 ? 2.532 -6.892 -9.865 1.00 82.19 95 THR A O 1
ATOM 771 N N . TYR A 1 96 ? 2.392 -4.961 -8.722 1.00 89.50 96 TYR A N 1
ATOM 772 C CA . TYR A 1 96 ? 2.231 -5.553 -7.403 1.00 89.50 96 TYR A CA 1
ATOM 773 C C . TYR A 1 96 ? 0.740 -5.696 -7.107 1.00 89.50 96 TYR A C 1
ATOM 775 O O . TYR A 1 96 ? -0.001 -4.712 -7.141 1.00 89.50 96 TYR A O 1
ATOM 783 N N . VAL A 1 97 ? 0.288 -6.916 -6.832 1.00 92.31 97 VAL A N 1
ATOM 784 C CA . VAL A 1 97 ? -1.092 -7.175 -6.415 1.00 92.31 97 VAL A CA 1
ATOM 785 C C . VAL A 1 97 ? -1.119 -7.216 -4.897 1.00 92.31 97 VAL A C 1
ATOM 787 O O . VAL A 1 97 ? -0.436 -8.044 -4.301 1.00 92.31 97 VAL A O 1
ATOM 790 N N . MET A 1 98 ? -1.897 -6.326 -4.280 1.00 93.94 98 MET A N 1
ATOM 791 C CA . MET A 1 98 ? -2.028 -6.293 -2.826 1.00 93.94 98 MET A CA 1
ATOM 792 C C . MET A 1 98 ? -2.581 -7.630 -2.306 1.00 93.94 98 MET A C 1
ATOM 794 O O . MET A 1 98 ? -3.651 -8.052 -2.761 1.00 93.94 98 MET A O 1
ATOM 798 N N . PRO A 1 99 ? -1.882 -8.298 -1.373 1.00 94.12 99 PRO A N 1
ATOM 799 C CA . PRO A 1 99 ? -2.332 -9.572 -0.835 1.00 94.12 99 PRO A CA 1
ATOM 800 C C . PRO A 1 99 ? -3.566 -9.404 0.060 1.00 94.12 99 PRO A C 1
ATOM 802 O O . PRO A 1 99 ? -3.877 -8.317 0.557 1.00 94.12 99 PRO A O 1
ATOM 805 N N . LEU 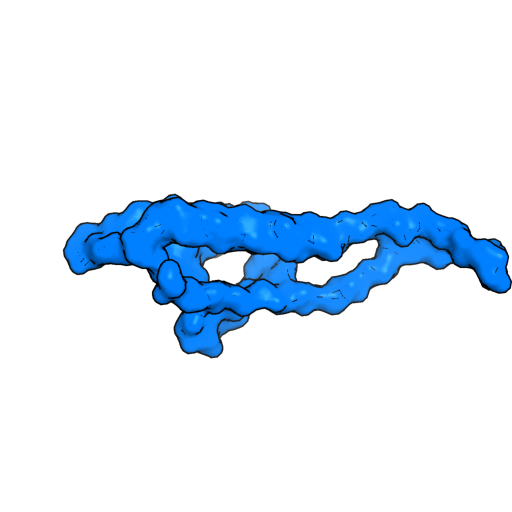A 1 100 ? -4.288 -10.503 0.266 1.00 92.44 100 LEU A N 1
ATOM 806 C CA . LEU A 1 100 ? -5.368 -10.562 1.247 1.00 92.44 100 LEU A CA 1
ATOM 807 C C . LEU A 1 100 ? -4.794 -10.649 2.673 1.00 92.44 100 LEU A C 1
ATOM 809 O O . LEU A 1 100 ? -3.610 -10.935 2.874 1.00 92.44 100 LEU A O 1
ATOM 813 N N . ASP A 1 101 ? -5.642 -10.356 3.656 1.00 87.44 101 ASP A N 1
ATOM 814 C CA . ASP A 1 101 ? -5.326 -10.545 5.072 1.00 87.44 101 ASP A CA 1
ATOM 815 C C . ASP A 1 101 ? -5.507 -12.032 5.426 1.00 87.44 101 ASP A C 1
ATOM 817 O O . ASP A 1 101 ? -6.637 -12.498 5.582 1.00 87.44 101 ASP A O 1
ATOM 821 N N . GLU A 1 102 ? -4.393 -12.771 5.457 1.00 78.50 102 GLU A N 1
ATOM 822 C CA . GLU A 1 102 ? -4.301 -14.198 5.821 1.00 78.50 102 GLU A CA 1
ATOM 823 C C . GLU A 1 102 ? -3.904 -14.409 7.297 1.00 78.50 102 GLU A C 1
ATOM 825 O O . GLU A 1 102 ? -3.048 -13.659 7.848 1.00 78.50 102 GLU A O 1
#

Radius of gyration: 17.31 Å; Cα contacts (8 Å, |Δi|>4): 167; chains: 1; bounding box: 45×30×45 Å